Protein AF-B1A1G3-F1 (afdb_monomer)

Radius of gyration: 18.38 Å; Cα contacts (8 Å, |Δi|>4): 13; chains: 1; bounding box: 45×20×42 Å

Foldseek 3Di:
DDDDDDPVNVVVVVVVVVVVVCVVVVVLVVQLCCCCPVVVDDSVVSVVVNVVVVD

pLDDT: mean 89.29, std 9.46, range [44.34, 96.06]

Sequence (55 aa):
MQSKLTIKEKIGYALGDGAANIAWRGVATFLLIFYTDVFGFAPAVVGVLMLVARF

Structure (mmCIF, N/CA/C/O backbone):
data_AF-B1A1G3-F1
#
_entry.id   AF-B1A1G3-F1
#
loop_
_atom_site.group_PDB
_atom_site.id
_atom_site.type_symbol
_atom_site.label_atom_id
_atom_site.label_alt_id
_atom_site.label_comp_id
_atom_site.label_asym_id
_atom_site.label_entity_id
_atom_site.label_seq_id
_atom_site.pdbx_PDB_ins_code
_atom_site.Cartn_x
_atom_site.Cartn_y
_atom_site.Cartn_z
_atom_site.occupancy
_atom_site.B_iso_or_equiv
_atom_site.auth_seq_id
_atom_site.auth_comp_id
_atom_site.auth_asym_id
_atom_site.auth_atom_id
_atom_site.pdbx_PDB_model_num
ATOM 1 N N . MET A 1 1 ? -29.865 -15.306 20.768 1.00 44.34 1 MET A N 1
ATOM 2 C CA . MET A 1 1 ? -29.748 -14.049 21.542 1.00 44.34 1 MET A CA 1
ATOM 3 C C . MET A 1 1 ? -28.497 -13.332 21.068 1.00 44.34 1 MET A C 1
ATOM 5 O O . MET A 1 1 ? -27.423 -13.907 21.165 1.00 44.34 1 MET A O 1
ATOM 9 N N . GLN A 1 2 ? -28.625 -12.148 20.471 1.00 58.56 2 GLN A N 1
ATOM 10 C CA . GLN A 1 2 ? -27.472 -11.391 19.983 1.00 58.56 2 GLN A CA 1
ATOM 11 C C . GLN A 1 2 ? -26.911 -10.571 21.150 1.00 58.56 2 GLN A C 1
ATOM 13 O O . GLN A 1 2 ? -27.548 -9.623 21.607 1.00 58.56 2 GLN A O 1
ATOM 18 N N . SER A 1 3 ? -25.764 -10.990 21.688 1.00 76.69 3 SER A N 1
ATOM 19 C CA . SER A 1 3 ? -25.054 -10.224 22.715 1.00 76.69 3 SER A CA 1
ATOM 20 C C . SER A 1 3 ? -24.613 -8.887 22.117 1.00 76.69 3 SER A C 1
ATOM 22 O O . SER A 1 3 ? -24.055 -8.855 21.018 1.00 76.69 3 SER A O 1
ATOM 24 N N . LYS A 1 4 ? -24.898 -7.769 22.795 1.00 81.12 4 LYS A N 1
ATOM 25 C CA . LYS A 1 4 ? -24.444 -6.450 22.335 1.00 81.12 4 LYS A CA 1
ATOM 26 C C . LYS A 1 4 ? -22.922 -6.383 22.464 1.00 81.12 4 LYS A C 1
ATOM 28 O O . LYS A 1 4 ? -22.403 -6.484 23.570 1.00 81.12 4 LYS A O 1
ATOM 33 N N . LEU A 1 5 ? -22.241 -6.146 21.340 1.00 84.81 5 LEU A N 1
ATOM 34 C CA . LEU A 1 5 ? -20.804 -5.862 21.299 1.00 84.81 5 LEU A CA 1
ATOM 35 C C . LEU A 1 5 ? -20.447 -4.743 22.277 1.00 84.81 5 LEU A C 1
ATOM 37 O O . LEU A 1 5 ? -21.039 -3.652 22.243 1.00 84.81 5 LEU A O 1
ATOM 41 N N . THR A 1 6 ? -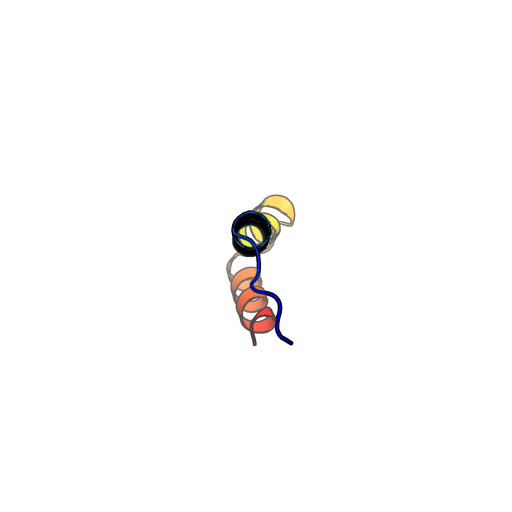19.461 -5.017 23.119 1.00 90.56 6 THR A N 1
ATOM 42 C CA . THR A 1 6 ? -18.945 -4.066 24.097 1.00 90.56 6 THR A CA 1
ATOM 43 C C . THR A 1 6 ? -18.205 -2.923 23.399 1.00 90.56 6 THR A C 1
ATOM 45 O O . THR A 1 6 ? -17.705 -3.049 22.279 1.00 90.56 6 THR A O 1
ATOM 48 N N . ILE A 1 7 ? -18.113 -1.768 24.063 1.00 90.94 7 ILE A N 1
ATOM 49 C CA . ILE A 1 7 ? -17.406 -0.598 23.514 1.00 90.94 7 ILE A CA 1
ATOM 50 C C . ILE A 1 7 ? -15.919 -0.914 23.271 1.00 90.94 7 ILE A C 1
ATOM 52 O O . ILE A 1 7 ? -15.356 -0.451 22.283 1.00 90.94 7 ILE A O 1
ATOM 56 N N . LYS A 1 8 ? -15.299 -1.759 24.109 1.00 90.81 8 LYS A N 1
ATOM 57 C CA . LYS A 1 8 ? -13.914 -2.215 23.913 1.00 90.81 8 LYS A CA 1
ATOM 58 C C . LYS A 1 8 ? -13.731 -2.981 22.605 1.00 90.81 8 LYS A C 1
ATOM 60 O O . LYS A 1 8 ? -12.792 -2.688 21.875 1.00 90.81 8 LYS A O 1
ATOM 65 N N . GLU A 1 9 ? -14.626 -3.916 22.291 1.00 91.94 9 GLU A N 1
ATOM 66 C CA . GLU A 1 9 ? -14.557 -4.684 21.040 1.00 91.94 9 GLU A CA 1
ATOM 67 C C . GLU A 1 9 ? -14.732 -3.778 19.819 1.00 91.94 9 GLU A C 1
ATOM 69 O O . GLU A 1 9 ? -14.001 -3.912 18.842 1.00 91.94 9 GLU A O 1
ATOM 74 N N . LYS A 1 10 ? -15.637 -2.795 19.898 1.00 91.88 10 LYS A N 1
ATOM 75 C CA . LYS A 1 10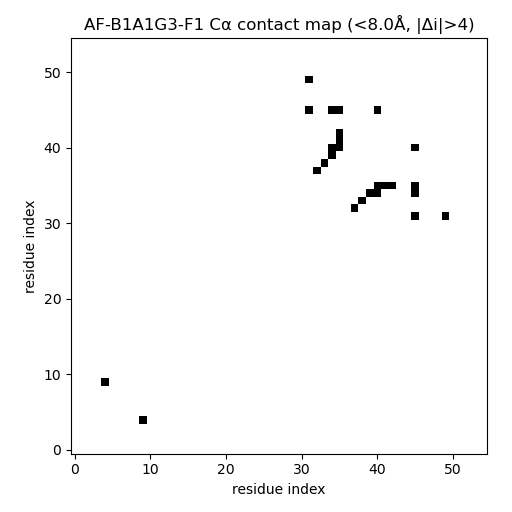 ? -15.832 -1.811 18.822 1.00 91.88 10 LYS A CA 1
ATOM 76 C C . LYS A 1 10 ? -14.592 -0.955 18.582 1.00 91.88 1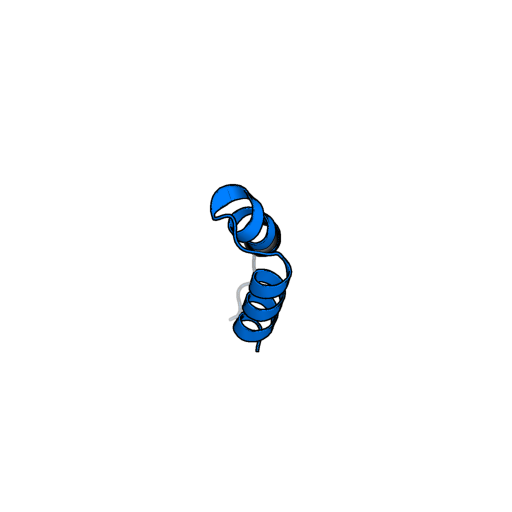0 LYS A C 1
ATOM 78 O O . LYS A 1 10 ? -14.213 -0.757 17.434 1.00 91.88 10 LYS A O 1
ATOM 83 N N . ILE A 1 11 ? -13.960 -0.458 19.647 1.00 94.06 11 ILE A N 1
ATOM 84 C CA . ILE A 1 11 ? -12.745 0.362 19.540 1.00 94.06 11 ILE A CA 1
ATOM 85 C C . ILE A 1 11 ? -11.571 -0.476 19.029 1.00 94.06 11 ILE A C 1
ATOM 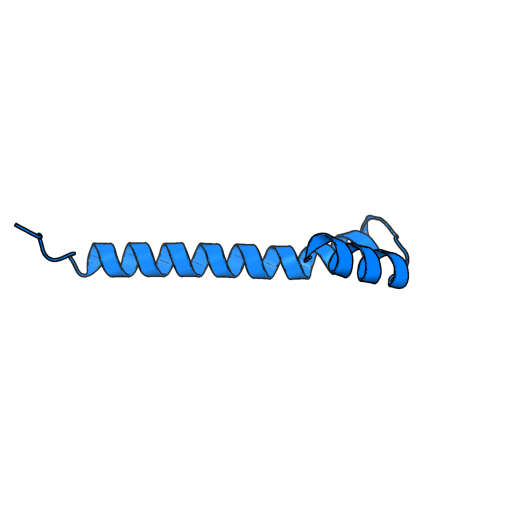87 O O . ILE A 1 11 ? -10.851 -0.021 18.147 1.00 94.06 11 ILE A O 1
ATOM 91 N N . GLY A 1 12 ? -11.396 -1.700 19.535 1.00 93.56 12 GLY A N 1
ATOM 92 C CA . GLY A 1 12 ? -10.347 -2.607 19.065 1.00 93.56 12 GLY A CA 1
ATOM 93 C C . GLY A 1 12 ? -10.501 -2.949 17.584 1.00 93.56 12 GLY A C 1
ATOM 94 O O . GLY A 1 12 ? -9.529 -2.884 16.835 1.00 93.56 12 GLY A O 1
ATOM 95 N N . TYR A 1 13 ? -11.730 -3.224 17.147 1.00 93.50 13 TYR A N 1
ATOM 96 C CA . TYR A 1 13 ? -12.029 -3.458 15.738 1.00 93.50 13 TYR A CA 1
ATOM 97 C C . TYR A 1 13 ? -11.770 -2.213 14.882 1.00 93.50 13 TYR A C 1
ATOM 99 O O . TYR A 1 13 ? -11.077 -2.309 13.877 1.00 93.50 13 TYR A O 1
ATOM 107 N N . ALA A 1 14 ? -12.256 -1.039 15.297 1.00 92.62 14 ALA A N 1
ATOM 108 C CA . ALA A 1 14 ? -12.063 0.207 14.555 1.00 92.62 14 ALA A CA 1
ATOM 109 C C . ALA A 1 14 ? -10.583 0.620 14.457 1.00 92.62 14 ALA A C 1
ATOM 111 O O . ALA A 1 14 ? -10.143 1.092 13.412 1.00 92.62 14 ALA A O 1
ATOM 112 N N . LEU A 1 15 ? -9.798 0.419 15.522 1.00 96.06 15 LEU A N 1
ATOM 113 C CA . LEU A 1 15 ? -8.350 0.644 15.503 1.00 96.06 15 LEU A CA 1
ATOM 114 C C . LEU A 1 15 ? -7.638 -0.337 14.569 1.00 96.06 15 LEU A C 1
ATOM 116 O O . LEU A 1 15 ? -6.762 0.079 13.815 1.00 96.06 15 LEU A O 1
ATOM 120 N N . GLY A 1 16 ? -8.018 -1.617 14.601 1.00 94.31 16 GLY A N 1
ATOM 121 C CA . GLY A 1 16 ? -7.465 -2.633 13.706 1.00 94.31 16 GLY A CA 1
ATOM 122 C C . GLY A 1 16 ? -7.784 -2.350 12.238 1.00 94.31 16 GLY A C 1
ATOM 123 O O . GLY A 1 16 ? -6.884 -2.356 11.402 1.00 94.31 16 GLY A O 1
ATOM 124 N N . ASP A 1 17 ? -9.042 -2.033 11.937 1.00 95.06 17 ASP A N 1
ATOM 125 C CA . ASP A 1 17 ? -9.492 -1.666 10.593 1.00 95.06 17 ASP A CA 1
ATOM 126 C C . ASP A 1 17 ? -8.798 -0.389 10.094 1.00 95.06 17 ASP A C 1
ATOM 128 O O . ASP A 1 17 ? -8.272 -0.350 8.979 1.00 95.06 17 ASP A O 1
ATOM 132 N N . GLY A 1 18 ? -8.690 0.631 10.949 1.00 94.38 18 GLY A N 1
ATOM 133 C CA . GLY A 1 18 ? -7.958 1.858 10.642 1.00 94.38 18 GLY A CA 1
ATOM 134 C C . GLY A 1 18 ? -6.478 1.603 10.347 1.00 94.38 18 GLY A C 1
ATOM 135 O O . GLY A 1 18 ? -5.955 2.097 9.347 1.00 94.38 18 GLY A O 1
ATOM 136 N N . ALA A 1 19 ? -5.805 0.793 11.168 1.00 93.75 19 ALA A N 1
ATOM 137 C CA . ALA A 1 19 ? -4.402 0.436 10.965 1.00 93.75 19 ALA A CA 1
ATOM 138 C C . ALA A 1 19 ? -4.189 -0.349 9.660 1.00 93.75 19 ALA A C 1
ATOM 140 O O . ALA A 1 19 ? -3.268 -0.034 8.903 1.00 93.75 19 ALA A O 1
ATOM 141 N N . ALA A 1 20 ? -5.060 -1.317 9.359 1.00 92.81 20 ALA A N 1
ATOM 142 C CA . ALA A 1 20 ? -5.004 -2.088 8.120 1.00 92.81 20 ALA A CA 1
ATOM 143 C C . ALA A 1 20 ? -5.188 -1.191 6.884 1.00 92.81 20 ALA A C 1
ATOM 145 O O . ALA A 1 20 ? -4.416 -1.282 5.927 1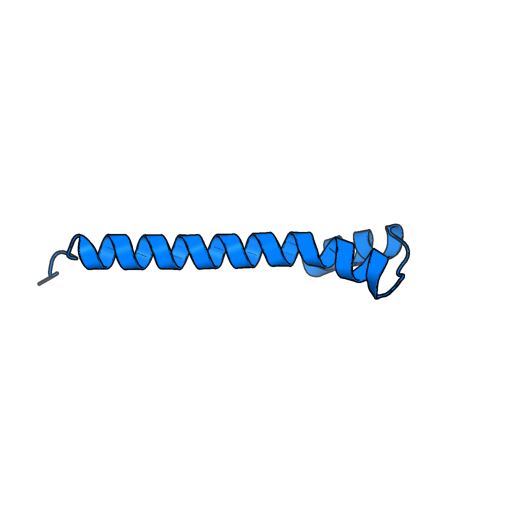.00 92.81 20 ALA A O 1
ATOM 146 N N . ASN A 1 21 ? -6.149 -0.265 6.927 1.00 92.81 21 ASN A N 1
ATOM 147 C CA . ASN A 1 21 ? -6.372 0.699 5.851 1.00 92.81 21 ASN A CA 1
ATOM 148 C C . ASN A 1 21 ? -5.179 1.649 5.661 1.00 92.81 21 ASN A C 1
ATOM 150 O O . ASN A 1 21 ? -4.793 1.929 4.525 1.00 92.81 21 ASN A O 1
ATOM 154 N N . ILE A 1 22 ? -4.564 2.135 6.744 1.00 93.38 22 ILE A N 1
ATOM 155 C CA . ILE A 1 22 ? -3.363 2.983 6.668 1.00 93.38 22 ILE A CA 1
ATOM 156 C C . ILE A 1 22 ? -2.196 2.207 6.056 1.00 93.38 22 ILE A C 1
ATOM 158 O O . ILE A 1 22 ? -1.543 2.723 5.150 1.00 93.38 22 ILE A O 1
ATOM 162 N N . ALA A 1 23 ? -1.963 0.969 6.499 1.00 92.00 23 ALA A N 1
ATOM 163 C CA . ALA A 1 23 ? -0.914 0.119 5.949 1.00 92.00 23 ALA A CA 1
ATOM 164 C C . ALA A 1 23 ? -1.121 -0.106 4.446 1.00 92.00 23 ALA A C 1
ATOM 166 O O . ALA A 1 23 ? -0.205 0.123 3.659 1.00 92.00 23 ALA A O 1
ATOM 167 N N . TRP A 1 24 ? -2.338 -0.460 4.027 1.00 88.81 24 TRP A N 1
ATOM 168 C CA . TRP A 1 24 ? -2.640 -0.719 2.619 1.00 88.81 24 TRP A CA 1
ATOM 169 C C . TRP A 1 24 ? -2.466 0.524 1.737 1.00 88.81 24 TRP A C 1
ATOM 171 O O . TRP A 1 24 ? -1.847 0.465 0.672 1.00 88.81 24 TRP A O 1
ATOM 181 N N . ARG A 1 25 ? -2.951 1.684 2.199 1.00 88.12 25 ARG A N 1
ATOM 182 C CA . ARG A 1 25 ? -2.795 2.961 1.480 1.00 88.12 25 ARG A CA 1
ATOM 183 C C . ARG A 1 25 ? -1.334 3.417 1.432 1.00 88.12 25 ARG A C 1
ATOM 185 O O . ARG A 1 25 ? -0.893 3.947 0.410 1.00 88.12 25 ARG A O 1
ATOM 192 N N . GLY A 1 26 ? -0.587 3.183 2.509 1.00 89.31 26 GLY A N 1
ATOM 193 C CA . GLY A 1 26 ? 0.848 3.445 2.585 1.00 89.31 26 GLY A CA 1
ATOM 194 C C . GLY A 1 26 ? 1.634 2.600 1.586 1.00 89.31 26 GLY A C 1
ATOM 195 O O . GLY A 1 26 ? 2.384 3.153 0.785 1.00 89.31 26 GLY A O 1
ATOM 196 N N . VAL A 1 27 ? 1.396 1.286 1.561 1.00 89.56 27 VAL A N 1
ATOM 197 C CA . VAL A 1 27 ? 2.043 0.354 0.621 1.00 89.56 27 VAL A CA 1
ATOM 198 C C . VAL A 1 27 ? 1.748 0.733 -0.830 1.00 89.56 27 VAL A C 1
ATOM 200 O O . VAL A 1 27 ? 2.671 0.787 -1.638 1.00 89.5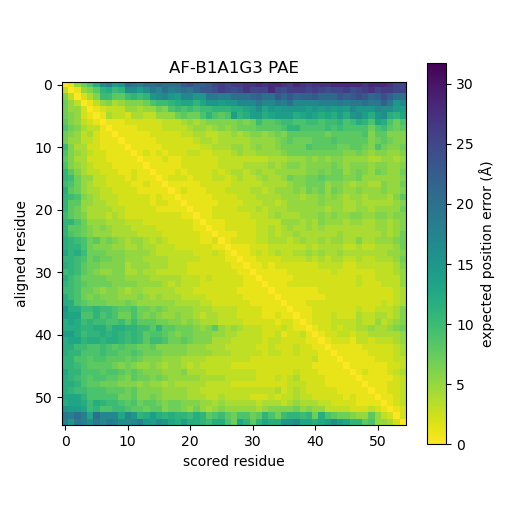6 27 VAL A O 1
ATOM 203 N N . ALA A 1 28 ? 0.496 1.066 -1.159 1.00 85.81 28 ALA A N 1
ATOM 204 C CA . ALA A 1 28 ? 0.124 1.475 -2.514 1.00 85.81 28 ALA A CA 1
ATOM 205 C C . ALA A 1 28 ? 0.887 2.725 -2.991 1.00 85.81 28 ALA A C 1
ATOM 207 O O . ALA A 1 28 ? 1.282 2.800 -4.151 1.00 85.81 28 ALA A O 1
ATOM 208 N N . THR A 1 29 ? 1.120 3.688 -2.094 1.00 87.00 29 THR A N 1
ATOM 209 C CA . THR A 1 29 ? 1.863 4.920 -2.412 1.00 87.00 29 THR A CA 1
ATOM 210 C C . THR A 1 29 ? 3.367 4.657 -2.484 1.00 87.00 29 THR A C 1
ATOM 212 O O . THR A 1 29 ? 4.051 5.165 -3.370 1.00 87.00 29 THR A O 1
ATOM 215 N N . PHE A 1 30 ? 3.880 3.822 -1.579 1.00 91.38 30 PHE A N 1
ATOM 216 C CA . PHE A 1 30 ? 5.283 3.423 -1.544 1.00 91.38 30 PHE A CA 1
ATOM 217 C C . PHE A 1 30 ? 5.704 2.649 -2.800 1.00 91.38 30 PHE A C 1
ATOM 219 O O . PHE A 1 30 ? 6.816 2.839 -3.283 1.00 91.38 30 PHE A O 1
ATOM 226 N N . LEU A 1 31 ? 4.816 1.823 -3.363 1.00 91.38 31 LEU A N 1
ATOM 227 C CA . LEU A 1 31 ? 5.103 1.009 -4.547 1.00 91.38 31 LEU A CA 1
ATOM 228 C C . LEU A 1 31 ? 5.565 1.840 -5.752 1.00 91.38 31 LEU A C 1
ATOM 230 O O . LEU A 1 31 ? 6.464 1.416 -6.474 1.00 91.38 31 LEU A O 1
ATOM 234 N N . LEU A 1 32 ? 4.975 3.024 -5.949 1.00 90.69 32 LEU A N 1
ATOM 235 C CA . LEU A 1 32 ? 5.358 3.936 -7.026 1.00 90.69 32 LEU A CA 1
ATOM 236 C C . LEU A 1 32 ? 6.838 4.325 -6.905 1.00 90.69 32 LEU A C 1
ATOM 238 O O . LEU A 1 32 ? 7.600 4.131 -7.847 1.00 90.69 32 LEU A O 1
ATOM 242 N N . ILE A 1 33 ? 7.229 4.805 -5.721 1.00 92.19 33 ILE A N 1
ATOM 243 C CA . ILE A 1 33 ? 8.597 5.241 -5.408 1.00 92.19 33 ILE A CA 1
ATOM 244 C C . ILE A 1 33 ? 9.561 4.055 -5.470 1.00 92.19 33 ILE A C 1
ATOM 246 O O . ILE A 1 33 ? 10.655 4.157 -6.011 1.00 92.19 33 ILE A O 1
ATOM 250 N N . PHE A 1 34 ? 9.158 2.900 -4.949 1.00 94.12 34 PHE A N 1
ATOM 251 C CA . PHE A 1 34 ? 9.977 1.694 -4.970 1.00 94.12 34 PHE A CA 1
ATOM 252 C C . PHE A 1 34 ? 10.339 1.268 -6.400 1.00 94.12 34 PHE A C 1
ATOM 254 O O . PHE A 1 34 ? 11.504 0.992 -6.694 1.00 94.12 34 PHE A O 1
ATOM 261 N N . TYR A 1 35 ? 9.367 1.250 -7.314 1.00 93.75 35 TYR A N 1
ATOM 262 C CA . TYR A 1 35 ? 9.633 0.831 -8.686 1.00 93.75 35 TYR A CA 1
ATOM 263 C C . TYR A 1 35 ? 10.429 1.858 -9.503 1.00 93.75 35 TYR A C 1
ATOM 265 O O . TYR A 1 35 ? 11.207 1.449 -10.366 1.00 93.75 35 TYR A O 1
ATOM 273 N N . THR A 1 36 ? 10.289 3.159 -9.236 1.00 94.19 36 THR A N 1
ATOM 274 C CA . THR A 1 36 ? 11.068 4.190 -9.942 1.00 94.19 36 THR A CA 1
ATOM 275 C C . THR A 1 36 ? 12.458 4.387 -9.348 1.00 94.19 36 THR A C 1
ATOM 277 O O . THR A 1 36 ? 13.436 4.371 -10.089 1.00 94.19 36 THR A O 1
ATOM 280 N N . ASP A 1 37 ? 12.570 4.521 -8.028 1.00 92.62 37 ASP A N 1
ATOM 281 C CA . ASP A 1 37 ? 13.780 5.046 -7.382 1.00 92.62 37 ASP A CA 1
ATOM 282 C C . ASP A 1 37 ? 14.696 3.931 -6.865 1.00 92.62 37 ASP A C 1
ATOM 284 O O . ASP A 1 37 ? 15.909 4.115 -6.792 1.00 92.62 37 ASP A O 1
ATOM 288 N N . VAL A 1 38 ? 14.139 2.761 -6.528 1.00 94.25 38 VAL A N 1
ATOM 289 C CA . VAL A 1 38 ? 14.926 1.597 -6.079 1.00 94.25 38 VAL A CA 1
ATOM 290 C C . VAL A 1 38 ? 15.212 0.654 -7.244 1.00 94.25 38 VAL A C 1
ATOM 292 O O . VAL A 1 38 ? 16.354 0.248 -7.443 1.00 94.25 38 VAL A O 1
ATOM 295 N N . PHE A 1 39 ? 14.187 0.314 -8.028 1.00 92.31 39 PHE A N 1
ATOM 296 C CA . PHE A 1 39 ? 14.337 -0.568 -9.193 1.00 92.31 39 PHE A CA 1
ATOM 297 C C . PHE A 1 39 ? 14.814 0.160 -10.455 1.00 92.31 39 PHE A C 1
ATOM 299 O O . PHE A 1 39 ? 15.328 -0.489 -11.365 1.00 92.31 39 PHE A O 1
ATOM 306 N N . GLY A 1 40 ? 14.660 1.485 -10.529 1.00 92.25 40 GLY A N 1
ATOM 307 C CA . GLY A 1 40 ? 15.118 2.268 -11.676 1.00 92.25 40 GLY A CA 1
ATOM 308 C C . GLY A 1 40 ? 14.221 2.161 -12.910 1.00 92.25 40 GLY A C 1
ATOM 309 O O . GLY A 1 40 ? 14.680 2.440 -14.020 1.00 92.25 40 GLY A O 1
ATOM 310 N N . PHE A 1 41 ? 12.961 1.732 -12.772 1.00 94.75 41 PHE A N 1
ATOM 311 C CA . PHE A 1 41 ? 12.054 1.692 -13.916 1.00 94.75 41 PHE A CA 1
ATOM 312 C C . PHE A 1 41 ? 11.633 3.094 -14.352 1.00 94.75 41 PHE A C 1
ATOM 314 O O . PHE A 1 41 ? 11.401 3.991 -13.543 1.00 94.75 41 PHE A O 1
ATOM 321 N N . ALA A 1 42 ? 11.471 3.268 -15.666 1.00 94.31 42 ALA A N 1
ATOM 322 C CA . ALA A 1 42 ? 10.964 4.514 -16.218 1.00 94.31 42 ALA A CA 1
ATOM 323 C C . ALA A 1 42 ? 9.539 4.799 -15.691 1.00 94.31 42 ALA A C 1
ATOM 325 O O . ALA A 1 42 ? 8.702 3.888 -15.699 1.00 94.31 42 ALA A O 1
ATOM 326 N N . PRO A 1 43 ? 9.205 6.055 -15.328 1.00 92.31 43 PRO A N 1
ATOM 327 C CA . PRO A 1 43 ? 7.892 6.401 -14.772 1.00 92.31 43 PRO A CA 1
ATOM 328 C C . PRO A 1 43 ? 6.709 5.978 -15.652 1.00 92.31 43 PRO A C 1
ATOM 330 O O . PRO A 1 43 ? 5.670 5.569 -15.141 1.00 92.31 43 PRO A O 1
ATOM 333 N N . ALA A 1 44 ? 6.875 6.013 -16.979 1.00 93.94 44 ALA A N 1
ATOM 334 C CA . ALA A 1 44 ? 5.854 5.564 -17.924 1.00 93.94 44 ALA A CA 1
ATOM 335 C C . ALA A 1 44 ? 5.529 4.065 -17.777 1.00 93.94 44 ALA A C 1
ATOM 337 O O . ALA A 1 44 ? 4.363 3.682 -17.819 1.00 93.94 44 ALA A O 1
ATOM 338 N N . VAL A 1 45 ? 6.544 3.222 -17.553 1.00 94.62 45 VAL A N 1
ATOM 339 C CA . VAL A 1 45 ? 6.371 1.773 -17.359 1.00 94.62 45 VAL A CA 1
ATOM 340 C C . VAL A 1 45 ? 5.671 1.497 -16.034 1.00 94.62 45 VAL A C 1
ATOM 342 O O . VAL A 1 45 ? 4.718 0.723 -15.996 1.00 94.62 45 VAL A O 1
ATOM 345 N N . VAL A 1 46 ? 6.089 2.172 -14.958 1.00 93.81 46 VAL A N 1
ATOM 346 C CA . VAL A 1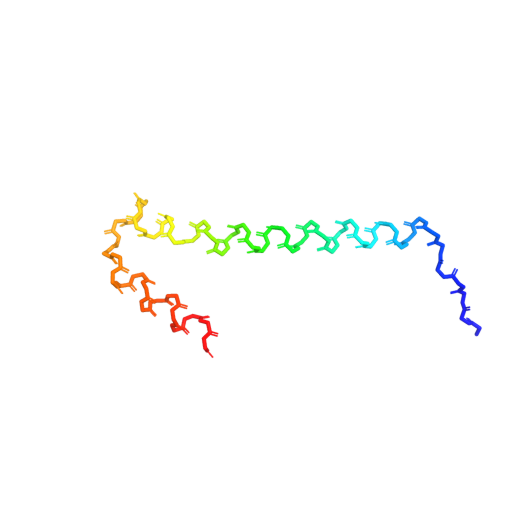 46 ? 5.452 2.035 -13.639 1.00 93.81 46 VAL A CA 1
ATOM 347 C C . VAL A 1 46 ? 3.996 2.510 -13.682 1.00 93.81 46 VAL A C 1
ATOM 349 O O . VAL A 1 46 ? 3.130 1.856 -13.109 1.00 93.81 46 VAL A O 1
ATOM 352 N N . GLY A 1 47 ? 3.696 3.583 -14.421 1.00 92.00 47 GLY A N 1
ATOM 353 C CA . GLY A 1 47 ? 2.327 4.059 -14.635 1.00 92.00 47 GLY A CA 1
ATOM 354 C C . GLY A 1 47 ? 1.430 3.023 -15.320 1.00 92.00 47 GLY A C 1
ATOM 355 O O . GLY A 1 47 ? 0.313 2.783 -14.861 1.00 92.00 47 GLY A O 1
ATOM 356 N N . VAL A 1 48 ? 1.928 2.353 -16.365 1.00 94.25 48 VAL A N 1
ATOM 357 C CA . VAL A 1 48 ? 1.204 1.248 -17.020 1.00 94.25 48 VAL A CA 1
ATOM 358 C C . VAL A 1 48 ? 1.062 0.049 -16.081 1.00 94.25 48 VAL A C 1
ATOM 360 O O . VAL A 1 48 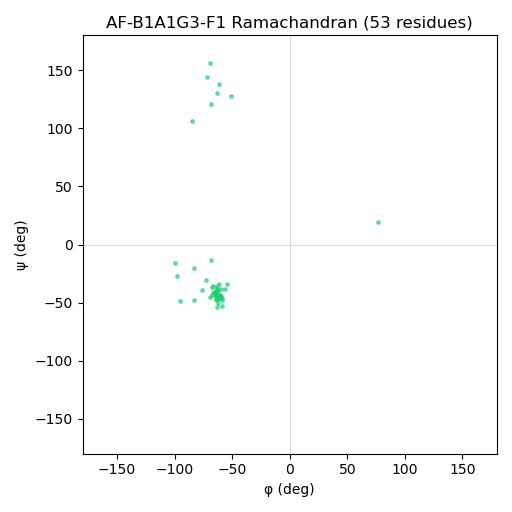? -0.013 -0.537 -16.005 1.00 94.25 48 VAL A O 1
ATOM 363 N N . LEU A 1 49 ? 2.105 -0.293 -15.323 1.00 92.50 49 LEU A N 1
ATOM 364 C CA . LEU A 1 49 ? 2.071 -1.392 -14.356 1.00 92.50 49 LEU A CA 1
ATOM 365 C C . LEU A 1 49 ? 1.027 -1.145 -13.260 1.00 92.50 49 LEU A C 1
ATOM 367 O O . LEU A 1 49 ? 0.254 -2.046 -12.946 1.00 92.50 49 LEU A O 1
ATOM 371 N N . MET A 1 50 ? 0.950 0.074 -12.720 1.00 91.38 50 M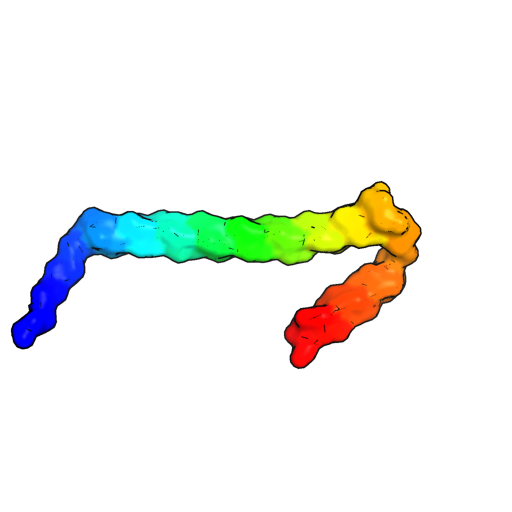ET A N 1
ATOM 372 C CA . MET A 1 50 ? -0.067 0.453 -11.732 1.00 91.38 50 MET A CA 1
ATOM 373 C C . MET A 1 50 ? -1.482 0.452 -12.322 1.00 91.38 50 MET A C 1
ATOM 375 O O . MET A 1 50 ? -2.426 0.098 -11.619 1.00 91.38 50 MET A O 1
ATOM 379 N N . LEU A 1 51 ? -1.634 0.840 -13.595 1.00 91.44 51 LEU A N 1
ATOM 380 C CA . LEU A 1 51 ? -2.909 0.772 -14.309 1.00 91.44 51 LEU A CA 1
ATOM 381 C C . LEU A 1 51 ? -3.366 -0.688 -14.436 1.00 91.44 51 LEU A C 1
ATOM 383 O O . LEU A 1 51 ? -4.461 -1.019 -13.997 1.00 91.44 51 LEU A O 1
ATOM 387 N N . VAL A 1 52 ? -2.511 -1.561 -14.978 1.00 93.75 52 VAL A N 1
ATOM 388 C CA . VAL A 1 52 ? -2.820 -2.983 -15.201 1.00 93.75 52 VAL A CA 1
ATOM 389 C C . VAL A 1 52 ? -3.042 -3.724 -13.888 1.00 93.75 52 VAL A C 1
ATOM 391 O O . VAL A 1 52 ? -3.976 -4.500 -13.796 1.00 93.75 52 VAL A O 1
ATOM 394 N N . ALA A 1 53 ? -2.236 -3.475 -12.856 1.00 88.25 53 ALA A N 1
ATOM 395 C CA . ALA A 1 53 ? -2.379 -4.160 -11.570 1.00 88.25 53 ALA A CA 1
ATOM 396 C C . ALA A 1 53 ? -3.659 -3.778 -10.799 1.00 88.25 53 ALA A C 1
ATOM 398 O O . ALA A 1 53 ? -3.981 -4.424 -9.802 1.00 88.25 53 ALA A O 1
ATOM 399 N N . ARG A 1 54 ? -4.353 -2.705 -11.205 1.00 76.00 54 ARG A N 1
ATOM 400 C CA . ARG A 1 54 ? -5.573 -2.214 -10.550 1.00 76.00 54 ARG A CA 1
ATOM 401 C C . ARG A 1 54 ? -6.872 -2.641 -11.250 1.00 76.00 54 ARG A C 1
ATOM 403 O O . ARG A 1 54 ? -7.926 -2.519 -10.622 1.00 76.00 54 ARG A O 1
ATOM 410 N N . PHE A 1 55 ? -6.802 -3.102 -12.498 1.00 59.69 55 PHE A N 1
ATOM 411 C CA . PHE A 1 55 ? -7.924 -3.689 -13.241 1.00 59.69 55 PHE A CA 1
ATOM 412 C C . PHE A 1 55 ? -7.855 -5.217 -13.196 1.00 59.69 55 PHE A C 1
ATOM 414 O O . PHE A 1 55 ? -8.943 -5.831 -13.170 1.00 59.69 55 PHE A O 1
#

Mean predicted aligned error: 5.77 Å

Organism: NCBI:txid367791

Solvent-accessible surface area (backbone atoms only — not comparable to full-atom values): 3286 Å² total; per-residue (Å²): 134,87,78,80,81,49,71,67,58,54,51,53,48,51,51,50,53,50,51,51,52,51,52,52,56,47,50,63,58,47,50,58,52,44,44,36,75,72,69,62,43,56,66,70,59,53,52,51,50,56,53,60,78,71,109

Secondary structure (DSSP, 8-state):
--PPPPHHHHHHHHHHHHHHHHHHHHHHHHHHHIIIIIS---HHHHHHHHHHTT-